Protein AF-A0A7C5WTP2-F1 (afdb_monomer_lite)

Structure (mmCIF, N/CA/C/O backbone):
data_AF-A0A7C5WTP2-F1
#
_entry.id   AF-A0A7C5WTP2-F1
#
loop_
_atom_site.group_PDB
_atom_site.id
_atom_site.type_symbol
_atom_site.label_atom_id
_atom_site.label_alt_id
_atom_site.label_comp_id
_atom_site.label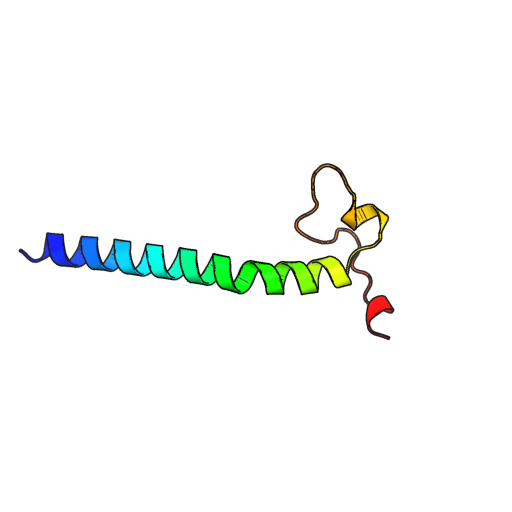_asym_id
_atom_site.label_entity_id
_atom_site.label_seq_id
_atom_site.pdbx_PDB_ins_code
_atom_site.Cartn_x
_atom_site.Cartn_y
_atom_site.Cartn_z
_atom_site.occupancy
_atom_site.B_iso_or_equiv
_atom_site.auth_seq_id
_atom_site.auth_comp_id
_atom_site.auth_asym_id
_atom_site.auth_atom_id
_atom_site.pdbx_PDB_model_num
ATOM 1 N N . MET A 1 1 ? -29.912 -3.998 26.610 1.00 58.44 1 MET A N 1
ATOM 2 C CA . MET A 1 1 ? -28.548 -4.573 26.757 1.00 58.44 1 MET A CA 1
ATOM 3 C C . MET A 1 1 ? -27.995 -5.255 25.491 1.00 58.44 1 MET A C 1
ATOM 5 O O . MET A 1 1 ? -26.806 -5.112 25.245 1.00 58.44 1 MET A O 1
ATOM 9 N N . ARG A 1 2 ? -28.789 -5.937 24.642 1.00 63.50 2 ARG A N 1
ATOM 10 C CA . ARG A 1 2 ? -28.286 -6.665 23.443 1.00 63.50 2 ARG A CA 1
ATOM 11 C C . ARG A 1 2 ? -27.696 -5.785 22.318 1.00 63.50 2 ARG A C 1
ATOM 13 O O . ARG A 1 2 ? -26.753 -6.209 21.659 1.00 63.50 2 ARG A O 1
ATOM 20 N N . LEU A 1 3 ? -28.205 -4.563 22.119 1.00 68.31 3 LEU A N 1
ATOM 21 C CA . LEU A 1 3 ? -27.763 -3.665 21.036 1.00 68.31 3 LEU A CA 1
ATOM 22 C C . LEU A 1 3 ? -26.331 -3.133 21.240 1.00 68.31 3 LEU A C 1
ATOM 24 O O . LEU A 1 3 ? -25.527 -3.158 20.313 1.00 68.31 3 LEU A O 1
ATOM 28 N N . ARG A 1 4 ? -25.975 -2.762 22.479 1.00 75.06 4 ARG A N 1
ATOM 29 C CA . ARG A 1 4 ? -24.627 -2.280 22.842 1.00 75.06 4 ARG A CA 1
ATOM 30 C C . ARG A 1 4 ? -23.541 -3.332 22.570 1.00 75.06 4 ARG A C 1
ATOM 32 O O . ARG A 1 4 ? -22.449 -2.994 22.131 1.00 75.06 4 ARG A O 1
ATOM 39 N N . HIS A 1 5 ? -23.879 -4.610 22.753 1.00 73.00 5 HIS A N 1
ATOM 40 C CA . HIS A 1 5 ? -22.984 -5.735 22.473 1.00 73.00 5 HIS A CA 1
ATOM 41 C C . HIS A 1 5 ? -22.779 -5.979 20.968 1.00 73.00 5 HIS A C 1
ATOM 43 O O . HIS A 1 5 ? -21.691 -6.382 20.564 1.00 73.00 5 HIS A O 1
ATOM 49 N N . ARG A 1 6 ? -23.790 -5.722 20.120 1.00 86.44 6 ARG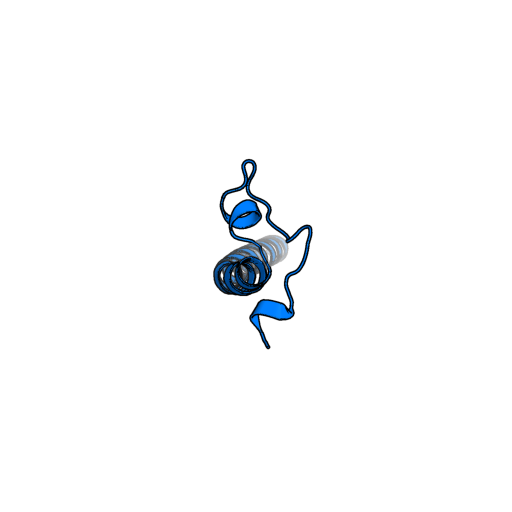 A N 1
ATOM 50 C CA . ARG A 1 6 ? -23.643 -5.855 18.659 1.00 86.44 6 ARG A CA 1
ATOM 51 C C . ARG A 1 6 ? -22.776 -4.747 18.068 1.00 86.44 6 ARG A C 1
ATOM 53 O O . ARG A 1 6 ? -21.910 -5.047 17.257 1.00 86.44 6 ARG A O 1
ATOM 60 N N . ILE A 1 7 ? -22.960 -3.504 18.516 1.00 93.44 7 ILE A N 1
ATOM 61 C CA . ILE A 1 7 ? -22.158 -2.359 18.053 1.00 93.44 7 ILE A CA 1
ATOM 62 C C . ILE A 1 7 ? -20.682 -2.558 18.410 1.00 93.44 7 ILE A C 1
ATOM 64 O O . ILE A 1 7 ? -19.827 -2.432 17.540 1.00 93.44 7 ILE A O 1
ATOM 68 N N . GLY A 1 8 ? -20.383 -2.955 19.654 1.00 92.81 8 GLY A N 1
ATOM 69 C CA . GLY A 1 8 ? -19.005 -3.235 20.069 1.00 92.81 8 GLY A CA 1
ATOM 70 C C . GLY A 1 8 ? -18.337 -4.319 19.218 1.00 92.81 8 GLY A C 1
ATOM 71 O O . GLY A 1 8 ? -17.181 -4.178 18.834 1.00 92.81 8 GLY A O 1
ATOM 72 N N . ARG A 1 9 ? -19.083 -5.367 18.845 1.00 94.62 9 ARG A N 1
ATOM 73 C CA . ARG A 1 9 ? -18.580 -6.432 17.969 1.00 94.62 9 ARG A CA 1
ATOM 74 C C . ARG A 1 9 ? -18.301 -5.941 16.546 1.00 94.62 9 ARG A C 1
ATOM 76 O O . ARG A 1 9 ? -17.278 -6.304 15.980 1.00 94.62 9 ARG A O 1
ATOM 83 N N . VAL A 1 10 ? -19.184 -5.120 15.976 1.00 96.88 10 VAL A N 1
ATOM 84 C CA . VAL A 1 10 ? -18.974 -4.531 14.641 1.00 96.88 10 VAL A CA 1
ATOM 85 C C . VAL A 1 10 ? -17.735 -3.639 14.640 1.00 96.88 10 VAL A C 1
ATOM 87 O O . VAL A 1 10 ? -16.875 -3.808 13.784 1.00 96.88 10 VAL A O 1
ATOM 90 N N . LEU A 1 11 ? -17.600 -2.750 15.628 1.00 96.81 11 LEU A N 1
ATOM 91 C CA . LEU A 1 11 ? -16.426 -1.881 15.757 1.00 96.81 11 LEU A CA 1
ATOM 92 C C . LEU A 1 11 ? -15.133 -2.683 15.936 1.00 96.81 11 LEU A C 1
ATOM 94 O O . LEU A 1 11 ? -14.121 -2.348 15.330 1.00 96.81 11 LEU A O 1
ATOM 98 N N . PHE A 1 12 ? -15.174 -3.769 16.711 1.00 96.88 12 PHE A N 1
ATOM 99 C CA . PHE A 1 12 ? -14.033 -4.667 16.875 1.00 96.88 12 PHE A CA 1
ATOM 100 C C . PHE A 1 12 ? -13.609 -5.314 15.550 1.00 96.88 12 PHE A C 1
ATOM 102 O O . PHE A 1 12 ? -12.427 -5.298 15.220 1.00 9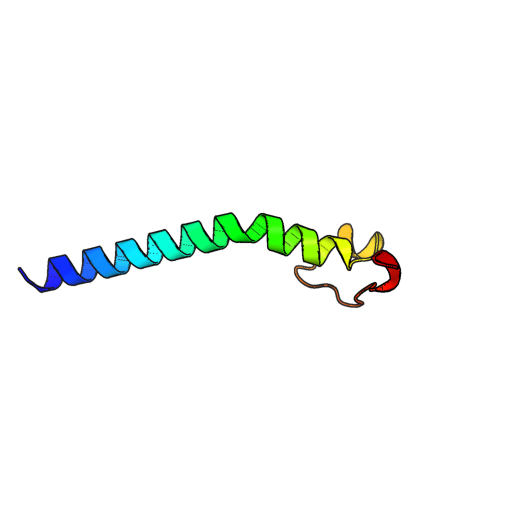6.88 12 PHE A O 1
ATOM 109 N N . TYR A 1 13 ? -14.551 -5.837 14.760 1.00 97.62 13 TYR A N 1
ATOM 110 C CA . TYR A 1 13 ? -14.221 -6.4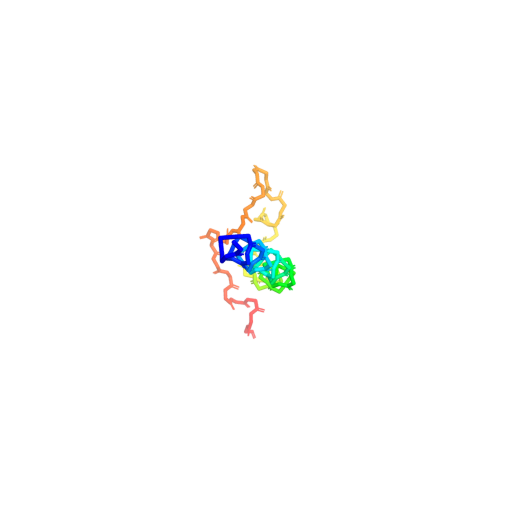14 13.453 1.00 97.62 13 TYR A CA 1
ATOM 111 C C . TYR A 1 13 ? -13.758 -5.368 12.437 1.00 97.62 13 TYR A C 1
ATOM 113 O O . TYR A 1 13 ? -12.872 -5.667 11.643 1.00 97.62 13 TYR A O 1
ATOM 121 N N . LEU A 1 14 ? -14.300 -4.147 12.474 1.00 98.31 14 LEU A N 1
ATOM 122 C CA . LEU A 1 14 ? -13.806 -3.044 11.647 1.00 98.31 14 LEU A CA 1
ATOM 123 C C . LEU A 1 14 ? -12.361 -2.685 12.006 1.00 98.31 14 LEU A C 1
ATOM 125 O O . LEU A 1 14 ? -11.528 -2.564 11.113 1.00 98.31 14 LEU A O 1
ATOM 129 N N . LEU A 1 15 ? -12.043 -2.586 13.300 1.00 98.25 15 LEU A N 1
ATOM 130 C CA . LEU A 1 15 ? -10.672 -2.382 13.766 1.00 98.25 15 LEU A CA 1
ATOM 131 C C . LEU A 1 15 ? -9.755 -3.514 13.286 1.00 98.25 15 LEU A C 1
ATOM 133 O O . LEU A 1 15 ? -8.679 -3.249 12.757 1.00 98.25 15 LEU A O 1
ATOM 137 N N . LEU A 1 16 ? -10.198 -4.766 13.419 1.00 98.38 16 LEU A N 1
ATOM 138 C CA . LEU A 1 16 ? -9.442 -5.931 12.964 1.00 98.38 16 LEU A CA 1
ATOM 139 C C . LEU A 1 16 ? -9.187 -5.887 11.450 1.00 98.38 16 LEU A C 1
ATOM 141 O O . LEU A 1 16 ? -8.082 -6.182 11.008 1.00 98.38 16 LEU A O 1
ATOM 145 N N . ALA A 1 17 ? -10.188 -5.487 10.661 1.00 98.38 17 ALA A N 1
ATOM 146 C CA . ALA A 1 17 ? -10.067 -5.345 9.214 1.00 98.38 17 ALA A CA 1
ATOM 147 C C . ALA A 1 17 ? -9.065 -4.246 8.830 1.00 98.38 17 ALA A C 1
ATOM 149 O O . ALA A 1 17 ? -8.237 -4.464 7.951 1.00 98.38 17 ALA A O 1
ATOM 150 N N . VAL A 1 18 ? -9.086 -3.099 9.515 1.00 98.56 18 VAL A N 1
ATOM 151 C CA . VAL A 1 18 ? -8.108 -2.018 9.301 1.00 98.56 18 VAL A CA 1
ATOM 152 C C . VAL A 1 18 ? -6.691 -2.491 9.627 1.00 98.56 18 VAL A C 1
ATOM 154 O O . VAL A 1 18 ? -5.781 -2.279 8.828 1.00 98.56 18 VAL A O 1
ATOM 157 N N . ILE A 1 19 ? -6.507 -3.179 10.759 1.00 98.50 19 ILE A N 1
ATOM 158 C CA . ILE A 1 19 ? -5.214 -3.764 11.138 1.00 98.50 19 ILE A CA 1
ATOM 159 C C . ILE A 1 19 ? -4.754 -4.763 10.074 1.00 98.50 19 ILE A C 1
ATOM 161 O O . ILE A 1 19 ? -3.602 -4.725 9.656 1.00 98.50 19 ILE A O 1
ATOM 165 N N . LEU A 1 20 ? -5.647 -5.627 9.593 1.00 98.50 20 LEU A N 1
ATOM 166 C CA . LEU A 1 20 ? -5.320 -6.615 8.571 1.00 98.50 20 LEU A CA 1
ATOM 167 C C . LEU A 1 20 ? -4.876 -5.955 7.259 1.00 98.50 20 LEU A C 1
ATOM 169 O O . LEU A 1 20 ? -3.846 -6.335 6.709 1.00 98.50 20 LEU A O 1
ATOM 173 N N . VAL A 1 21 ? -5.608 -4.943 6.781 1.00 98.31 21 VAL A N 1
ATOM 174 C CA . VAL A 1 21 ? -5.229 -4.175 5.583 1.00 98.31 21 VAL A CA 1
ATOM 175 C C . VAL A 1 21 ? -3.863 -3.521 5.774 1.00 98.31 21 VAL A C 1
ATOM 177 O O . VAL A 1 21 ? -3.016 -3.617 4.889 1.00 98.31 21 VAL A O 1
ATOM 180 N N . TYR A 1 22 ? -3.618 -2.918 6.939 1.00 98.19 22 TYR A N 1
ATOM 181 C CA . TYR A 1 22 ? -2.334 -2.302 7.268 1.00 98.19 22 TYR A CA 1
ATOM 182 C C . TYR A 1 22 ? -1.178 -3.314 7.254 1.00 98.19 22 TYR A C 1
ATOM 184 O O . TYR A 1 22 ? -0.120 -3.033 6.699 1.00 98.19 22 TYR A O 1
ATOM 192 N N . LEU A 1 23 ? -1.388 -4.511 7.811 1.00 98.25 23 LEU A N 1
ATOM 193 C CA . LEU A 1 23 ? -0.379 -5.572 7.835 1.00 98.25 23 LEU A CA 1
ATOM 194 C C . LEU A 1 23 ? -0.112 -6.169 6.446 1.00 98.25 23 LEU A C 1
ATOM 196 O O . LEU A 1 23 ? 1.023 -6.534 6.156 1.00 98.25 23 LEU A O 1
ATOM 200 N N . ILE A 1 24 ? -1.128 -6.264 5.583 1.00 98.31 24 ILE A N 1
ATOM 201 C CA . ILE A 1 24 ? -0.994 -6.803 4.218 1.00 98.31 24 ILE A CA 1
ATOM 202 C C . ILE A 1 24 ? -0.367 -5.776 3.264 1.00 98.31 24 ILE A C 1
ATOM 204 O O . ILE A 1 24 ? 0.346 -6.156 2.334 1.00 98.31 24 ILE A O 1
ATOM 208 N N . PHE A 1 25 ? -0.593 -4.482 3.497 1.00 97.94 25 PHE A N 1
ATOM 209 C CA . PHE A 1 25 ? -0.127 -3.395 2.637 1.00 97.94 25 PHE A CA 1
ATOM 210 C C . PHE A 1 25 ? 1.357 -3.471 2.214 1.00 97.94 25 PHE A C 1
ATOM 212 O O . PHE A 1 25 ? 1.613 -3.368 1.012 1.00 97.94 25 PHE A O 1
ATOM 219 N N . PRO A 1 26 ? 2.348 -3.682 3.106 1.00 97.62 26 PRO A N 1
ATOM 220 C CA . PRO A 1 26 ? 3.751 -3.757 2.687 1.00 97.62 26 PRO A CA 1
ATOM 221 C C . PRO A 1 26 ? 4.032 -4.921 1.726 1.00 97.62 26 PRO A C 1
ATOM 223 O O . PRO A 1 26 ? 4.829 -4.771 0.802 1.00 97.62 26 PRO A O 1
ATOM 226 N N . PHE A 1 27 ? 3.350 -6.057 1.888 1.00 97.75 27 PHE A N 1
ATOM 227 C CA . PHE A 1 27 ? 3.497 -7.211 0.996 1.00 97.75 27 PHE A CA 1
ATOM 228 C C . PHE A 1 27 ? 2.855 -6.950 -0.364 1.00 97.75 27 PHE A C 1
ATOM 230 O O .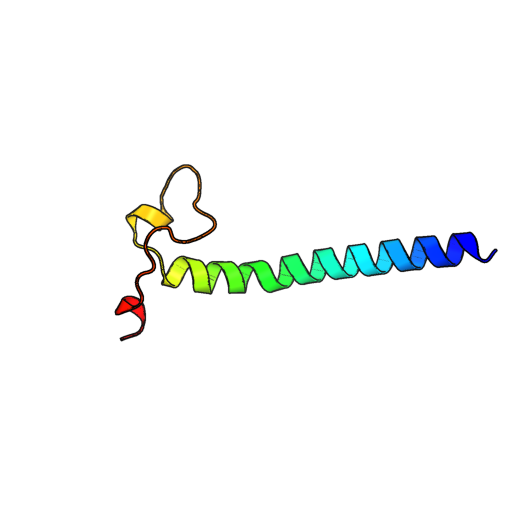 PHE A 1 27 ? 3.460 -7.230 -1.397 1.00 97.75 27 PHE A O 1
ATOM 237 N N . TYR A 1 28 ? 1.659 -6.354 -0.365 1.00 97.12 28 TYR A N 1
ATOM 238 C CA . TYR A 1 28 ? 1.012 -5.876 -1.583 1.00 97.12 28 TYR A CA 1
ATOM 239 C C . TYR A 1 28 ? 1.938 -4.932 -2.359 1.00 97.12 28 TYR A C 1
ATOM 241 O O . TYR A 1 28 ? 2.178 -5.130 -3.549 1.00 97.12 28 TYR A O 1
ATOM 249 N N . TRP A 1 29 ? 2.517 -3.944 -1.671 1.00 96.44 29 TRP A N 1
ATOM 250 C CA . TRP A 1 29 ? 3.415 -2.976 -2.288 1.00 96.44 29 TRP A CA 1
ATOM 251 C C . TRP A 1 29 ? 4.699 -3.622 -2.819 1.00 96.44 29 TRP A C 1
ATOM 253 O O . TRP A 1 29 ? 5.153 -3.261 -3.902 1.00 96.44 29 TRP A O 1
ATOM 263 N N . ALA A 1 30 ? 5.264 -4.606 -2.117 1.00 95.38 30 ALA A N 1
ATOM 264 C CA . ALA A 1 30 ? 6.447 -5.332 -2.577 1.00 95.38 30 ALA A CA 1
ATOM 265 C C . ALA A 1 30 ? 6.186 -6.096 -3.889 1.00 95.38 30 ALA A C 1
ATOM 267 O O . ALA A 1 30 ? 6.974 -5.990 -4.824 1.00 95.38 30 ALA A O 1
ATOM 268 N N . VAL A 1 31 ? 5.052 -6.797 -3.995 1.00 95.44 31 VAL A N 1
ATOM 269 C CA . VAL A 1 31 ? 4.668 -7.539 -5.213 1.00 95.44 31 VAL A CA 1
ATOM 270 C C . VAL A 1 31 ? 4.314 -6.597 -6.363 1.00 95.44 31 VAL A C 1
ATOM 272 O O . VAL A 1 31 ? 4.662 -6.835 -7.512 1.00 95.44 31 VAL A O 1
ATOM 275 N N . VAL A 1 32 ? 3.620 -5.500 -6.076 1.00 95.25 32 VAL A N 1
ATOM 276 C CA . VAL A 1 32 ? 3.284 -4.511 -7.104 1.00 95.25 32 VAL A CA 1
ATOM 277 C C . VAL A 1 32 ? 4.533 -3.787 -7.603 1.00 95.25 32 VAL A C 1
ATOM 279 O O . VAL A 1 32 ? 4.667 -3.551 -8.801 1.00 95.25 32 VAL A O 1
ATOM 282 N N . SER A 1 33 ? 5.448 -3.419 -6.706 1.00 94.12 33 SER A N 1
ATOM 283 C CA . SER A 1 33 ? 6.667 -2.693 -7.069 1.00 94.12 33 SER A CA 1
ATOM 284 C C . SER A 1 33 ? 7.657 -3.556 -7.849 1.00 94.12 33 SER A C 1
ATOM 286 O O . SER A 1 33 ? 8.282 -3.043 -8.774 1.00 94.12 33 SER A O 1
ATOM 288 N N . SER A 1 34 ? 7.741 -4.861 -7.570 1.00 94.81 34 SER A N 1
ATOM 289 C CA . SER A 1 34 ? 8.572 -5.791 -8.347 1.00 94.81 34 SER A CA 1
ATOM 290 C C . SER A 1 34 ? 8.088 -5.979 -9.787 1.00 94.81 34 SER A C 1
ATOM 292 O O . SER A 1 34 ? 8.879 -6.365 -10.641 1.00 94.81 34 SER A O 1
ATOM 294 N N . LEU A 1 35 ? 6.816 -5.697 -10.078 1.00 95.06 35 LEU A N 1
ATOM 295 C CA . LEU A 1 35 ? 6.241 -5.776 -11.424 1.00 95.06 35 LEU A CA 1
ATOM 296 C C . LEU A 1 35 ? 6.307 -4.450 -12.193 1.00 95.06 35 LEU A C 1
ATOM 298 O O . LEU A 1 35 ? 5.918 -4.419 -13.359 1.00 95.06 35 LEU A O 1
ATOM 302 N N . LYS A 1 36 ? 6.780 -3.361 -11.581 1.00 94.31 36 LYS A N 1
ATOM 303 C CA . LYS A 1 36 ? 6.859 -2.038 -12.213 1.00 94.31 36 LYS A CA 1
ATOM 304 C C . LYS A 1 36 ? 8.210 -1.782 -12.872 1.00 94.31 36 LYS A C 1
ATOM 306 O O . LYS A 1 36 ? 9.247 -2.313 -12.480 1.00 94.31 36 LYS A O 1
ATOM 311 N N . SER A 1 37 ? 8.201 -0.906 -13.869 1.00 92.88 37 SER A N 1
ATOM 312 C CA . SER A 1 37 ? 9.399 -0.236 -14.374 1.00 92.88 37 SER A CA 1
ATOM 313 C C . SER A 1 37 ? 9.897 0.854 -13.407 1.00 92.88 37 SER A C 1
ATOM 315 O O . SER A 1 37 ? 9.116 1.372 -12.605 1.00 92.88 37 SER A O 1
ATOM 317 N N . PRO A 1 38 ? 11.173 1.279 -13.502 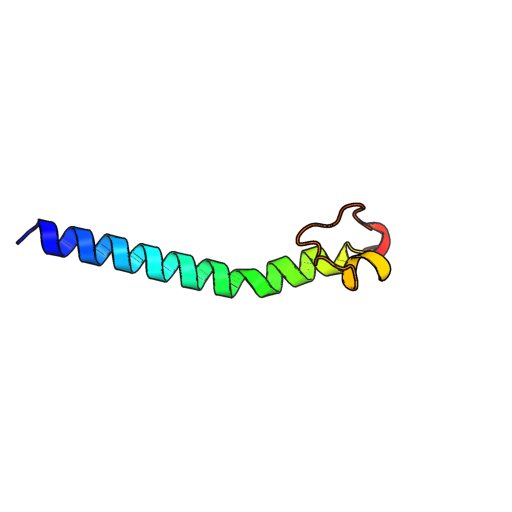1.00 90.88 38 PRO A N 1
ATOM 318 C CA . PRO A 1 38 ? 11.666 2.434 -12.752 1.00 90.88 38 PRO A CA 1
ATOM 319 C C . PRO A 1 38 ? 10.826 3.697 -12.984 1.00 90.88 38 PRO A C 1
ATOM 321 O O . PRO A 1 38 ? 10.562 4.437 -12.043 1.00 90.88 38 PRO A O 1
ATOM 324 N N . GLN A 1 39 ? 10.355 3.923 -14.214 1.00 91.81 39 GLN A N 1
ATOM 325 C CA . GLN A 1 39 ? 9.503 5.068 -14.543 1.00 91.81 39 GLN A CA 1
ATOM 326 C C . GLN A 1 39 ? 8.158 5.012 -13.801 1.00 91.81 39 GLN A C 1
ATOM 328 O O . GLN A 1 39 ? 7.736 6.018 -13.242 1.00 91.81 39 GLN A O 1
ATOM 333 N N . GLU A 1 40 ? 7.517 3.841 -13.729 1.00 93.25 40 GLU A N 1
ATOM 334 C CA . GLU A 1 40 ? 6.255 3.651 -12.993 1.00 93.25 40 GLU A CA 1
ATOM 335 C C . GLU A 1 40 ? 6.428 3.743 -11.467 1.00 93.25 40 GLU A C 1
ATOM 337 O O . GLU A 1 40 ? 5.494 4.128 -10.763 1.00 93.25 40 GLU A O 1
ATOM 342 N N . LEU A 1 41 ? 7.605 3.393 -10.933 1.00 91.75 41 LEU A N 1
ATOM 343 C CA . LEU A 1 41 ? 7.904 3.508 -9.498 1.00 91.75 41 LEU A CA 1
ATOM 344 C C . LEU A 1 41 ? 7.998 4.963 -9.031 1.00 91.75 41 LEU A C 1
ATOM 346 O O . LEU A 1 41 ? 7.590 5.265 -7.911 1.00 91.75 41 LEU A O 1
ATOM 350 N N . PHE A 1 42 ? 8.512 5.849 -9.885 1.00 94.00 42 PHE A N 1
ATOM 351 C CA . PHE A 1 42 ? 8.679 7.276 -9.595 1.00 94.00 42 PHE A CA 1
ATOM 352 C C . PHE A 1 42 ? 7.618 8.158 -10.273 1.00 94.00 42 PHE A C 1
ATOM 354 O O . PHE A 1 42 ? 7.780 9.376 -10.337 1.00 94.00 42 PHE A O 1
ATOM 361 N N . ALA A 1 43 ? 6.537 7.558 -10.781 1.00 93.75 43 ALA A N 1
ATOM 362 C CA . ALA A 1 43 ? 5.452 8.282 -11.427 1.00 93.75 43 ALA A CA 1
ATOM 363 C C . ALA A 1 43 ? 4.685 9.178 -10.438 1.00 93.75 43 ALA A C 1
ATOM 365 O O . ALA A 1 43 ? 4.472 8.833 -9.271 1.00 93.75 43 ALA A O 1
ATOM 366 N N . THR A 1 44 ? 4.233 10.328 -10.937 1.00 92.81 44 THR A N 1
ATOM 367 C CA . THR A 1 44 ? 3.333 11.254 -10.247 1.00 92.81 44 THR A CA 1
ATOM 368 C C . THR A 1 44 ? 2.057 11.423 -11.080 1.00 92.81 44 THR A C 1
ATOM 370 O O . THR A 1 44 ? 2.126 11.951 -12.189 1.00 92.81 44 THR A O 1
ATOM 373 N N . PRO A 1 45 ? 0.877 10.998 -10.586 1.00 91.50 45 PRO A N 1
ATOM 374 C CA . PRO A 1 45 ? 0.602 10.432 -9.260 1.00 91.50 45 PRO A CA 1
ATOM 375 C C . PRO A 1 45 ? 1.175 9.019 -9.063 1.00 91.50 45 PRO A C 1
ATOM 377 O O . PRO A 1 45 ? 1.468 8.313 -10.024 1.00 91.50 45 PRO A O 1
ATOM 380 N N . VAL A 1 46 ? 1.294 8.600 -7.797 1.00 91.44 46 VAL A N 1
ATOM 381 C CA . VAL A 1 46 ? 1.712 7.234 -7.451 1.00 91.44 46 VAL A CA 1
ATOM 382 C C . VAL A 1 46 ? 0.730 6.235 -8.053 1.00 91.44 46 VAL A C 1
ATOM 384 O O . VAL A 1 46 ? -0.463 6.251 -7.743 1.00 91.44 46 VAL A O 1
ATOM 387 N N . LEU A 1 47 ? 1.246 5.322 -8.870 1.00 93.56 47 LEU A N 1
ATOM 388 C CA . LEU A 1 47 ? 0.470 4.213 -9.406 1.00 93.56 47 LEU A CA 1
ATOM 389 C C . LEU A 1 47 ? 0.325 3.141 -8.323 1.00 93.56 47 LEU A C 1
ATOM 391 O O . LEU A 1 47 ? 1.320 2.579 -7.873 1.00 93.56 47 LEU A O 1
ATOM 395 N N . TYR A 1 48 ? -0.891 2.819 -7.884 1.00 93.81 48 TYR A N 1
ATOM 396 C CA . TYR A 1 48 ? -1.102 1.744 -6.901 1.00 93.81 48 TYR A CA 1
ATOM 397 C C . TYR A 1 48 ? -1.105 0.349 -7.527 1.00 93.81 48 TYR A C 1
ATOM 399 O O . TYR A 1 48 ? -0.951 -0.625 -6.801 1.00 93.81 48 TYR A O 1
ATOM 407 N N . TRP A 1 49 ? -1.221 0.251 -8.850 1.00 94.88 49 TRP A N 1
ATOM 408 C CA . TRP A 1 49 ? -1.214 -0.978 -9.643 1.00 94.88 49 TRP A CA 1
ATOM 409 C C . TRP A 1 49 ? -0.305 -0.764 -10.868 1.00 94.88 49 TRP A C 1
ATOM 411 O O . TRP A 1 49 ? -0.251 0.368 -11.348 1.00 94.88 49 TRP A O 1
ATOM 421 N N . PRO A 1 50 ? 0.455 -1.767 -11.348 1.00 92.44 50 PRO A N 1
ATOM 422 C CA . PRO A 1 50 ? 1.289 -1.599 -12.540 1.00 92.44 50 PRO A CA 1
ATOM 423 C C . PRO A 1 50 ? 0.415 -1.448 -13.794 1.00 92.44 50 PRO A C 1
ATOM 425 O O . PRO A 1 50 ? -0.500 -2.245 -14.001 1.00 92.44 50 PRO A O 1
ATOM 428 N N . GLU A 1 51 ? 0.706 -0.465 -14.647 1.00 92.94 51 GLU A N 1
ATOM 429 C CA . GLU A 1 51 ? 0.033 -0.339 -15.949 1.00 92.94 51 GLU A CA 1
ATOM 430 C C . GLU A 1 51 ? 0.585 -1.374 -16.932 1.00 92.94 51 GLU A C 1
ATOM 432 O O . GLU A 1 51 ? -0.165 -1.995 -17.689 1.00 92.94 51 GLU A O 1
ATOM 437 N N . HIS A 1 52 ? 1.896 -1.623 -16.858 1.00 92.75 52 HIS A N 1
ATOM 438 C CA . HIS A 1 52 ? 2.592 -2.588 -17.699 1.00 92.75 52 HIS A CA 1
ATOM 439 C C . HIS A 1 52 ? 3.391 -3.597 -16.856 1.00 92.75 52 HIS A C 1
ATOM 441 O O . HIS A 1 52 ? 4.592 -3.409 -16.645 1.00 92.75 52 HIS A O 1
ATOM 447 N N . PRO A 1 53 ? 2.761 -4.699 -16.392 1.00 92.44 53 PRO A N 1
ATOM 448 C CA . PRO A 1 53 ? 3.426 -5.708 -15.567 1.00 92.44 53 PRO A CA 1
ATOM 449 C C . PRO A 1 53 ? 4.678 -6.299 -16.232 1.00 92.44 53 PRO A C 1
ATOM 451 O O . PRO A 1 53 ? 4.613 -6.903 -17.306 1.00 92.44 53 PRO A O 1
ATOM 454 N N . ARG A 1 54 ? 5.826 -6.172 -15.562 1.00 91.88 54 ARG A N 1
ATOM 455 C CA . ARG A 1 54 ? 7.126 -6.686 -16.010 1.00 91.88 54 ARG A CA 1
ATOM 456 C C . ARG A 1 54 ? 7.450 -8.036 -15.377 1.00 91.88 54 ARG A C 1
ATOM 458 O O . ARG A 1 54 ? 8.263 -8.135 -14.463 1.00 91.88 54 ARG A O 1
ATOM 465 N N . TRP A 1 55 ? 6.863 -9.100 -15.923 1.00 91.00 55 TRP A N 1
ATOM 466 C CA . TRP A 1 55 ? 7.142 -10.485 -15.505 1.00 91.00 55 TRP A CA 1
ATOM 467 C C . TRP A 1 55 ? 8.601 -10.910 -15.703 1.00 91.00 55 TRP A C 1
ATOM 469 O O . TRP A 1 55 ? 9.093 -11.766 -14.977 1.00 91.00 55 TRP A O 1
ATOM 479 N N . GLN A 1 56 ? 9.307 -10.270 -16.639 1.00 89.19 56 GLN A N 1
ATOM 480 C CA . GLN A 1 56 ? 10.740 -10.471 -16.875 1.00 89.19 56 GLN A CA 1
ATOM 481 C C . GLN A 1 56 ? 11.620 -10.206 -15.641 1.00 89.19 56 GLN A C 1
ATOM 483 O O . GLN A 1 56 ? 12.757 -10.641 -15.615 1.00 89.19 56 GLN A O 1
ATOM 488 N N . ASN A 1 57 ? 11.115 -9.516 -14.612 1.00 87.75 57 ASN A N 1
ATOM 489 C CA . ASN A 1 57 ? 11.851 -9.311 -13.362 1.00 87.75 57 ASN A CA 1
ATOM 490 C C . ASN A 1 57 ? 11.961 -10.597 -12.508 1.00 87.75 57 ASN A C 1
ATOM 492 O O . ASN A 1 57 ? 12.630 -10.583 -11.478 1.00 87.75 57 ASN A O 1
ATOM 496 N N . TYR A 1 58 ? 11.292 -11.685 -12.908 1.00 87.56 58 TYR A N 1
ATOM 497 C CA . TYR A 1 58 ? 11.245 -12.974 -12.206 1.00 87.56 58 TYR A CA 1
ATOM 498 C C . TYR A 1 58 ? 11.888 -14.141 -12.979 1.00 87.56 58 TYR A C 1
ATOM 500 O O . TYR A 1 58 ? 11.794 -15.282 -12.526 1.00 87.56 58 TYR A O 1
ATOM 508 N N . VAL A 1 59 ? 12.500 -13.877 -14.137 1.00 82.56 59 VAL A N 1
ATOM 509 C CA . VAL A 1 59 ? 13.176 -14.868 -14.995 1.00 82.56 59 VAL A CA 1
ATOM 510 C C . VAL A 1 59 ? 14.649 -14.506 -15.087 1.00 82.56 59 VAL A C 1
ATOM 512 O O . VAL A 1 59 ? 15.479 -15.431 -14.964 1.00 82.56 59 VAL A O 1
#

InterPro domains:
  IPR035906 MetI-like superfamily [G3DSA:1.10.3720.10] (1-59)
  IPR035906 MetI-like superfamily [SSF161098] (4-59)

Radius of gyration: 18.44 Å; chains: 1; bounding box: 42×26×44 Å

Foldseek 3Di:
DVVVVVVVVVVVVVVVVVVVCVVCVVVLCVVQVLQEDPCQPPDPPNDSHHPHGRPVSVD

Organism: NCBI:txid187137

Secondary structure (DSSP, 8-state):
-HHHHHHHHHHHHHHHHHHHHHHHHHHHHHHHHHTS-HHHHT-SSPPSS-SS--GGGG-

pLDDT: mean 92.1, std 8.34, range [58.44, 98.56]

Sequence (59 aa):
MRLRHRIGRVLFYLLLAVILVYLIFPFYWAVVSSLKSPQELFATPVLYWPEHPRWQNYV